Protein AF-A0A9E1EEU8-F1 (afdb_monomer_lite)

Radius of gyration: 11.56 Å; chains: 1; bounding box: 30×22×28 Å

Secondary structure (DSSP, 8-state):
-EEEEETTEEEEE-HHHHHHHHHHHS-HHHHHTT--HHHHHHHHHHTTSEEE----

Foldseek 3Di:
DKFFADPNDTDDDDPVVLVVVCVVVPDPVNVVVVDDSVNVVVVCVVVVRIDDDDDD

Structure (mmCIF, N/CA/C/O backbone):
data_AF-A0A9E1EEU8-F1
#
_entry.id   AF-A0A9E1EEU8-F1
#
loop_
_atom_site.group_PDB
_atom_site.id
_atom_site.type_symbol
_atom_site.label_atom_id
_atom_site.label_alt_id
_atom_site.label_comp_id
_atom_site.label_asym_id
_atom_site.label_entity_id
_atom_site.label_seq_id
_atom_site.pdbx_PDB_ins_code
_atom_site.Cartn_x
_atom_site.Cartn_y
_atom_site.Cartn_z
_atom_site.occupancy
_atom_site.B_iso_or_equiv
_atom_site.auth_seq_id
_atom_site.auth_comp_id
_atom_site.auth_asym_id
_atom_site.auth_atom_id
_atom_site.pdbx_PDB_model_num
ATOM 1 N N . MET A 1 1 ? 10.536 4.687 -8.868 1.00 70.06 1 MET A N 1
ATOM 2 C CA . MET A 1 1 ? 9.191 4.168 -9.254 1.00 70.06 1 MET A CA 1
ATOM 3 C C . MET A 1 1 ? 8.961 2.897 -8.426 1.00 70.06 1 MET A C 1
ATOM 5 O O . MET A 1 1 ? 9.940 2.413 -7.879 1.00 70.06 1 MET A O 1
ATOM 9 N N . PHE A 1 2 ? 7.743 2.380 -8.227 1.00 77.12 2 PHE A N 1
ATOM 10 C CA . PHE A 1 2 ? 7.562 1.130 -7.457 1.00 77.12 2 PHE A CA 1
ATOM 11 C C . PHE A 1 2 ? 7.136 -0.007 -8.378 1.00 77.12 2 PHE A C 1
ATOM 13 O O . PHE A 1 2 ? 6.168 0.157 -9.117 1.00 77.12 2 PHE A O 1
ATOM 20 N N . ALA A 1 3 ? 7.8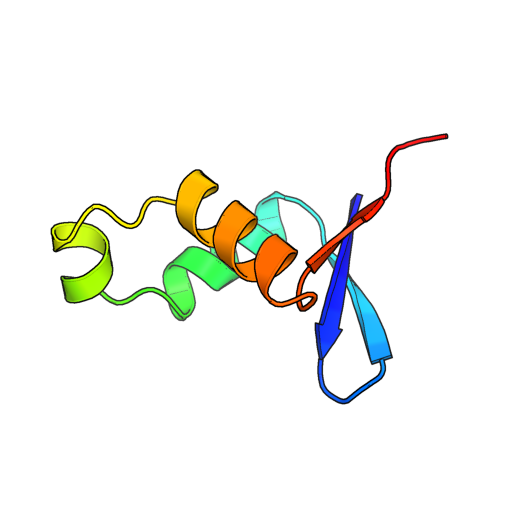22 -1.144 -8.335 1.00 74.94 3 ALA A N 1
ATOM 21 C CA . ALA A 1 3 ? 7.378 -2.372 -8.979 1.00 74.94 3 ALA A CA 1
ATOM 22 C C . ALA A 1 3 ? 6.515 -3.160 -7.984 1.00 74.94 3 ALA A C 1
ATOM 24 O O . ALA A 1 3 ? 6.994 -3.605 -6.948 1.00 74.94 3 ALA A O 1
ATOM 25 N N . TYR A 1 4 ? 5.229 -3.292 -8.282 1.00 75.94 4 TYR A N 1
ATOM 26 C CA . TYR A 1 4 ? 4.266 -4.058 -7.500 1.00 75.94 4 TYR A CA 1
ATOM 27 C C . TYR A 1 4 ? 4.016 -5.394 -8.189 1.00 75.94 4 TYR A C 1
ATOM 29 O O . TYR A 1 4 ? 3.654 -5.420 -9.368 1.00 75.94 4 TYR A O 1
ATOM 37 N N . TYR A 1 5 ? 4.214 -6.491 -7.473 1.00 68.25 5 TYR A N 1
ATOM 38 C CA . TYR A 1 5 ? 4.026 -7.837 -7.991 1.00 68.25 5 TYR A CA 1
ATOM 39 C C . TYR A 1 5 ? 2.615 -8.314 -7.665 1.00 68.25 5 TYR A C 1
ATOM 41 O O . TYR A 1 5 ? 2.251 -8.506 -6.510 1.00 68.25 5 TYR A O 1
ATOM 49 N N . GLU A 1 6 ? 1.817 -8.496 -8.711 1.00 69.69 6 GLU A N 1
ATOM 50 C CA . GLU A 1 6 ? 0.451 -9.008 -8.637 1.00 69.69 6 GLU A CA 1
ATOM 51 C C . GLU A 1 6 ? 0.336 -10.132 -9.668 1.00 69.69 6 GLU A C 1
ATOM 53 O O . GLU A 1 6 ? 0.769 -9.961 -10.812 1.00 69.69 6 GLU A O 1
ATOM 58 N N . ASP A 1 7 ? -0.178 -11.294 -9.263 1.00 70.94 7 ASP A N 1
ATOM 59 C CA . ASP A 1 7 ? -0.338 -12.469 -10.136 1.00 70.94 7 ASP A CA 1
ATOM 60 C C . ASP A 1 7 ? 0.955 -12.890 -10.868 1.00 70.94 7 ASP A C 1
ATOM 62 O O . ASP A 1 7 ? 0.948 -13.265 -12.043 1.00 70.94 7 ASP A O 1
ATOM 66 N N . GLY A 1 8 ? 2.101 -12.777 -10.189 1.00 71.31 8 GLY A N 1
ATOM 67 C CA . GLY A 1 8 ? 3.406 -13.171 -10.729 1.00 71.31 8 GLY A CA 1
ATOM 68 C C . GLY A 1 8 ? 3.983 -12.234 -11.798 1.00 71.31 8 GLY A C 1
ATOM 69 O O . GLY A 1 8 ? 4.996 -12.574 -12.408 1.00 71.31 8 GLY A O 1
ATOM 70 N N . LYS A 1 9 ? 3.383 -11.056 -12.039 1.00 75.19 9 LYS A N 1
ATOM 71 C CA . LYS A 1 9 ? 3.898 -10.059 -12.994 1.00 75.19 9 LYS A CA 1
ATOM 72 C C . LYS A 1 9 ? 4.232 -8.728 -12.308 1.00 75.19 9 LYS A C 1
ATOM 74 O O . LYS A 1 9 ? 3.383 -8.189 -11.594 1.00 75.19 9 LYS A O 1
ATOM 79 N N . PRO A 1 10 ? 5.414 -8.137 -12.569 1.00 77.44 10 PRO A N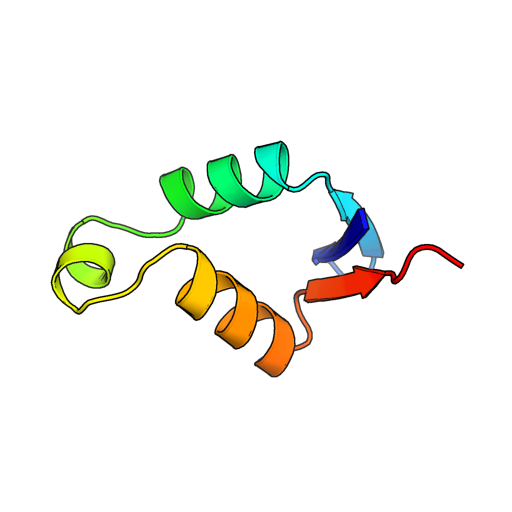 1
ATOM 80 C CA . PRO A 1 10 ? 5.735 -6.804 -12.076 1.00 77.44 10 PRO A CA 1
ATOM 81 C C . PRO A 1 10 ? 4.921 -5.741 -12.821 1.00 77.44 10 PRO A C 1
ATOM 83 O O . PRO A 1 10 ? 5.014 -5.594 -14.042 1.00 77.44 10 PRO A O 1
ATOM 86 N N . LYS A 1 11 ? 4.146 -4.948 -12.081 1.00 83.38 11 LYS A N 1
ATOM 87 C CA . LYS A 1 11 ? 3.480 -3.734 -12.566 1.00 83.38 11 LYS A CA 1
ATOM 88 C C . LYS A 1 11 ? 4.140 -2.513 -11.942 1.00 83.38 11 LYS A C 1
ATOM 90 O O . LYS A 1 11 ? 4.233 -2.401 -10.725 1.00 83.38 11 LYS A O 1
ATOM 95 N N . ARG A 1 12 ? 4.558 -1.547 -12.762 1.00 84.19 12 ARG A N 1
ATOM 96 C CA . ARG A 1 12 ? 5.125 -0.291 -12.252 1.00 84.19 12 ARG 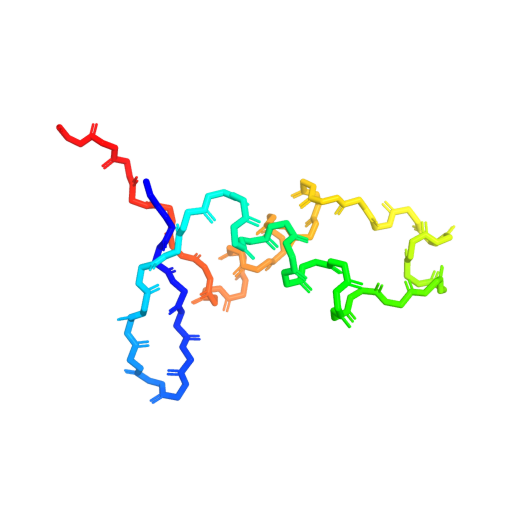A CA 1
ATOM 97 C C . ARG A 1 12 ? 4.031 0.688 -11.843 1.00 84.19 12 ARG A C 1
ATOM 99 O O . ARG A 1 12 ? 3.170 1.052 -12.647 1.00 84.19 12 ARG A O 1
ATOM 106 N N . TYR A 1 13 ? 4.100 1.175 -10.612 1.00 84.81 13 TYR A N 1
ATOM 107 C CA . TYR A 1 13 ? 3.192 2.159 -10.047 1.00 84.81 13 TYR A CA 1
ATOM 108 C C . TYR A 1 13 ? 3.934 3.399 -9.543 1.00 84.81 13 TYR A C 1
ATOM 110 O O . TYR A 1 13 ? 5.042 3.351 -9.007 1.00 84.81 13 TYR A O 1
ATOM 118 N N . SER A 1 14 ? 3.294 4.553 -9.736 1.00 85.75 14 SER A N 1
ATOM 119 C CA . SER A 1 14 ? 3.727 5.810 -9.132 1.00 85.75 14 SER A CA 1
ATOM 120 C C . SER A 1 14 ? 3.322 5.867 -7.659 1.00 85.75 14 SER A C 1
ATOM 122 O O . SER A 1 14 ? 2.362 5.213 -7.246 1.00 85.75 14 SER A O 1
ATOM 124 N N . MET A 1 15 ? 3.984 6.729 -6.882 1.00 85.75 15 MET A N 1
ATOM 125 C CA . MET A 1 15 ? 3.640 6.969 -5.473 1.00 85.75 15 MET A CA 1
ATOM 126 C C . MET A 1 15 ? 2.153 7.327 -5.295 1.00 85.75 15 MET A C 1
ATOM 128 O O . MET A 1 15 ? 1.474 6.796 -4.422 1.00 85.75 15 MET A O 1
ATOM 132 N N . ARG A 1 16 ? 1.598 8.160 -6.190 1.00 89.31 16 ARG A N 1
ATOM 133 C CA . ARG A 1 16 ? 0.170 8.528 -6.175 1.00 89.31 16 ARG A CA 1
ATOM 134 C C . ARG A 1 16 ? -0.751 7.318 -6.350 1.00 89.31 16 ARG A C 1
ATOM 136 O O . ARG A 1 16 ? -1.831 7.277 -5.763 1.00 89.31 16 ARG A O 1
ATOM 143 N N . LYS A 1 17 ? -0.361 6.347 -7.181 1.00 89.12 17 LYS A N 1
ATOM 144 C CA . LYS A 1 17 ? -1.138 5.119 -7.383 1.00 89.12 17 LYS A CA 1
ATOM 145 C C . LYS A 1 17 ? -1.016 4.186 -6.176 1.00 89.12 17 LYS A C 1
ATOM 147 O O . LYS A 1 17 ? -2.038 3.655 -5.756 1.00 89.12 17 LYS A O 1
ATOM 152 N N . MET A 1 18 ? 0.164 4.099 -5.558 1.00 88.50 18 MET A N 1
ATOM 153 C CA . MET A 1 18 ? 0.358 3.389 -4.287 1.00 88.50 18 MET A CA 1
ATOM 154 C C . MET A 1 18 ? -0.509 3.963 -3.166 1.00 88.50 18 MET A C 1
ATOM 156 O O . MET A 1 18 ? -1.200 3.215 -2.483 1.00 88.50 18 MET A O 1
ATOM 160 N N . PHE A 1 19 ? -0.577 5.289 -3.041 1.00 90.50 19 PHE A N 1
ATOM 161 C CA . PHE A 1 19 ? -1.441 5.934 -2.051 1.00 90.50 19 PHE A CA 1
ATOM 162 C C . PHE A 1 19 ? -2.925 5.596 -2.257 1.00 90.50 19 PHE A C 1
ATOM 164 O O . PHE A 1 19 ? -3.654 5.332 -1.305 1.00 90.50 19 PHE A O 1
ATOM 171 N N . ARG A 1 20 ? -3.384 5.520 -3.513 1.00 91.75 20 ARG A N 1
ATOM 172 C CA . ARG A 1 20 ? -4.753 5.070 -3.812 1.00 91.75 20 ARG A CA 1
ATOM 173 C C . ARG A 1 20 ? -4.995 3.614 -3.409 1.00 91.75 20 ARG A C 1
ATOM 175 O O . ARG A 1 20 ? -6.104 3.313 -2.979 1.00 91.75 20 ARG A O 1
ATOM 182 N N . PHE A 1 21 ? -4.008 2.728 -3.553 1.00 89.50 21 PHE A N 1
ATOM 183 C CA . PHE A 1 21 ? -4.126 1.347 -3.077 1.00 89.50 21 PHE A CA 1
ATOM 184 C C . PHE A 1 21 ? -4.231 1.291 -1.560 1.00 89.50 21 PHE A C 1
ATOM 186 O O . PHE A 1 21 ? -5.164 0.670 -1.063 1.00 89.50 21 PHE A O 1
ATOM 193 N N . PHE A 1 22 ? -3.384 2.030 -0.845 1.00 91.44 22 PHE A N 1
ATOM 194 C CA . PHE A 1 22 ? -3.484 2.174 0.605 1.00 91.44 22 PHE A CA 1
ATOM 195 C C . PHE A 1 22 ? -4.886 2.621 1.041 1.00 91.44 22 PHE A 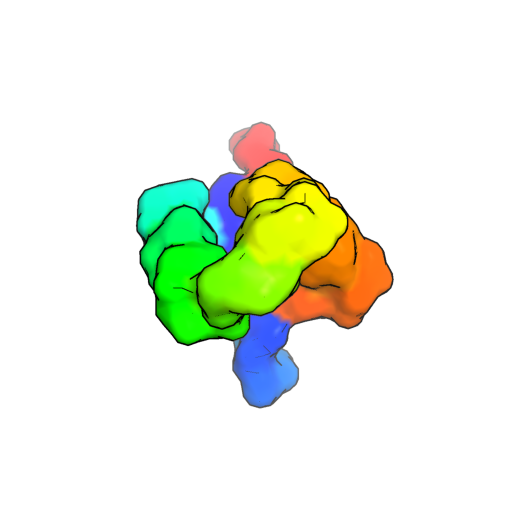C 1
ATOM 197 O O . PHE A 1 22 ? -5.509 1.982 1.883 1.00 91.44 22 PHE A O 1
ATOM 204 N N . CYS A 1 23 ? -5.445 3.664 0.417 1.00 91.25 23 CYS A N 1
ATOM 205 C CA . CYS A 1 23 ? -6.791 4.134 0.752 1.00 91.25 23 CYS A CA 1
ATOM 206 C C . CYS A 1 23 ? -7.892 3.089 0.513 1.00 91.25 23 CYS A C 1
ATOM 208 O O . CYS A 1 23 ? -8.915 3.155 1.190 1.00 91.25 23 CYS A O 1
ATOM 210 N N . LYS A 1 24 ? -7.705 2.176 -0.451 1.00 91.25 24 LYS A N 1
ATOM 211 C CA . LYS A 1 24 ? -8.677 1.131 -0.802 1.00 91.25 24 LYS A CA 1
ATOM 212 C C . LYS A 1 24 ? -8.523 -0.145 0.026 1.00 91.25 24 LYS A C 1
ATOM 214 O O . LYS A 1 24 ? -9.531 -0.753 0.355 1.00 91.25 24 LYS A O 1
ATOM 219 N N . GLN A 1 25 ? -7.291 -0.564 0.305 1.00 88.62 25 GLN A N 1
ATOM 220 C CA . GLN A 1 25 ? -6.992 -1.837 0.966 1.00 88.62 25 GLN A CA 1
ATOM 221 C C . GLN A 1 25 ? -6.948 -1.704 2.489 1.00 88.62 25 GLN A C 1
ATOM 223 O O . GLN A 1 25 ? -7.374 -2.613 3.194 1.00 88.62 25 GLN A O 1
ATOM 228 N N . VAL A 1 26 ? -6.468 -0.568 3.004 1.00 91.19 26 VAL A N 1
ATOM 229 C CA . VAL A 1 26 ? -6.344 -0.355 4.448 1.00 91.19 26 VAL A CA 1
ATOM 230 C C . VAL A 1 26 ? -7.646 0.226 4.989 1.00 91.19 26 VAL A C 1
ATOM 232 O O . VAL A 1 26 ? -7.984 1.400 4.777 1.00 91.19 26 VAL A O 1
ATOM 235 N N . GLY A 1 27 ? -8.379 -0.632 5.698 1.00 91.12 27 GLY A N 1
ATOM 236 C CA . GLY A 1 27 ? -9.625 -0.295 6.376 1.00 91.12 27 GLY A CA 1
ATOM 237 C C . GLY A 1 27 ? -9.437 0.672 7.549 1.00 91.12 27 GLY A C 1
ATOM 238 O O . GLY A 1 27 ? -8.324 0.988 7.971 1.00 91.12 27 GLY A O 1
ATOM 239 N N . LYS A 1 28 ? -10.557 1.154 8.100 1.00 88.38 28 LYS A N 1
ATOM 240 C CA . LYS A 1 28 ? -10.556 2.104 9.225 1.00 88.38 28 LYS A CA 1
ATOM 241 C C . LYS A 1 28 ? -9.927 1.508 10.491 1.00 88.38 28 LYS A C 1
ATOM 243 O O . LYS A 1 28 ? -9.217 2.211 11.194 1.00 88.38 28 LYS A O 1
ATOM 248 N N . GLU A 1 29 ? -10.144 0.222 10.752 1.00 89.12 29 GLU A N 1
ATOM 249 C CA . GLU A 1 29 ? -9.598 -0.459 11.933 1.00 89.12 29 GLU A CA 1
ATOM 250 C C . GLU A 1 29 ? -8.070 -0.549 11.907 1.00 89.12 29 GLU A C 1
ATOM 252 O O . GLU A 1 29 ? -7.430 -0.200 12.892 1.00 89.12 29 GLU A O 1
ATOM 257 N N . GLN A 1 30 ? -7.475 -0.906 10.766 1.00 87.62 30 GLN A N 1
ATOM 258 C CA . GLN A 1 30 ? -6.014 -0.943 10.610 1.00 87.62 30 GLN A CA 1
ATOM 259 C C . GLN A 1 30 ? -5.395 0.454 10.773 1.00 87.62 30 GLN A C 1
ATOM 261 O O . GLN A 1 30 ? -4.386 0.620 11.451 1.00 87.62 30 GLN A O 1
ATOM 266 N N . LYS A 1 31 ? -6.050 1.496 10.240 1.00 89.25 31 LYS A N 1
ATOM 267 C CA . LYS A 1 31 ? -5.622 2.891 10.460 1.00 89.25 31 LYS A CA 1
ATOM 268 C C . LYS A 1 31 ? -5.675 3.281 11.935 1.00 89.25 31 LYS A C 1
ATOM 270 O O . LYS A 1 31 ? -4.759 3.930 12.425 1.00 89.25 31 LYS A O 1
ATOM 275 N N . ASN A 1 32 ? -6.715 2.854 12.651 1.00 90.69 32 ASN A N 1
ATOM 276 C CA . ASN A 1 32 ? -6.841 3.098 14.089 1.00 90.69 32 ASN A CA 1
ATOM 277 C C . ASN A 1 32 ? -5.787 2.338 14.913 1.00 90.69 32 ASN A C 1
ATOM 279 O O . ASN A 1 32 ? -5.436 2.787 15.998 1.00 90.69 32 ASN A O 1
ATOM 283 N N . GLN A 1 33 ? -5.263 1.223 14.396 1.00 89.75 33 GLN A N 1
ATOM 284 C CA . GLN A 1 33 ? -4.138 0.479 14.977 1.00 89.75 33 GLN A CA 1
ATOM 285 C C . GLN A 1 33 ? -2.768 1.089 14.629 1.00 89.75 33 GLN A C 1
ATOM 287 O O . GLN A 1 33 ? -1.736 0.528 14.986 1.00 89.75 33 GLN A O 1
ATOM 292 N N . GLY A 1 34 ? -2.743 2.242 13.953 1.00 88.69 34 GLY A N 1
ATOM 293 C CA . GLY A 1 34 ? -1.518 2.968 13.627 1.00 88.69 34 GLY A CA 1
ATOM 294 C C . GLY A 1 34 ? -0.918 2.625 12.265 1.00 88.69 34 GLY A C 1
ATOM 295 O O . GLY A 1 34 ? 0.183 3.081 11.973 1.00 88.69 34 GLY A 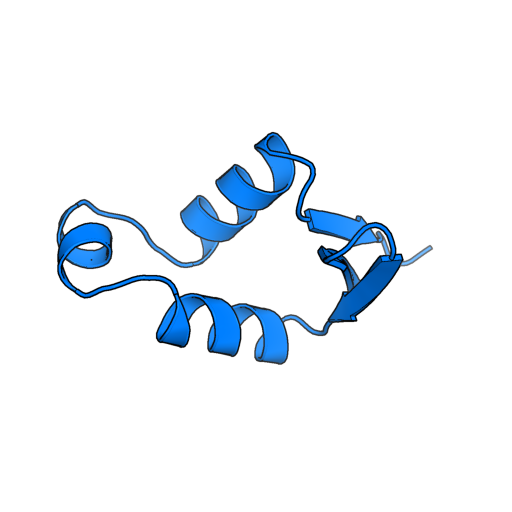O 1
ATOM 296 N N . THR A 1 35 ? -1.612 1.863 11.409 1.00 91.75 35 THR A N 1
ATOM 297 C CA . THR A 1 35 ? -1.151 1.647 10.031 1.00 91.75 35 THR A CA 1
ATOM 298 C C . THR A 1 35 ? -1.313 2.927 9.213 1.00 91.75 35 THR A C 1
ATOM 300 O O . THR A 1 35 ? -2.407 3.281 8.761 1.00 91.75 35 THR A O 1
ATOM 303 N N . ASP A 1 36 ? -0.197 3.611 8.999 1.00 93.06 36 ASP A N 1
ATOM 304 C CA . ASP A 1 36 ? -0.073 4.722 8.067 1.00 93.06 36 ASP A CA 1
ATOM 305 C C . ASP A 1 36 ? 0.453 4.257 6.697 1.00 93.06 36 ASP A C 1
ATOM 307 O O . ASP A 1 36 ? 0.732 3.081 6.456 1.00 93.06 36 ASP A O 1
ATOM 311 N N . PHE A 1 37 ? 0.556 5.190 5.751 1.00 90.19 37 PHE A N 1
ATOM 312 C CA . PHE A 1 37 ? 0.990 4.866 4.394 1.00 90.19 37 PHE A CA 1
ATOM 313 C C . PHE A 1 37 ? 2.432 4.339 4.334 1.00 90.19 37 PHE A C 1
ATOM 315 O O . PHE A 1 37 ? 2.728 3.454 3.532 1.00 90.19 37 PHE A O 1
ATOM 322 N N . THR A 1 38 ? 3.321 4.871 5.173 1.00 90.00 38 THR A N 1
ATOM 323 C CA . THR A 1 38 ? 4.745 4.517 5.174 1.00 90.00 38 THR A CA 1
ATOM 324 C C . THR A 1 38 ? 4.954 3.123 5.748 1.00 90.00 38 THR A C 1
ATOM 326 O O . THR A 1 38 ? 5.604 2.294 5.118 1.00 90.00 38 THR A O 1
ATOM 329 N N . SER A 1 39 ? 4.362 2.842 6.909 1.00 92.69 39 SER A N 1
ATOM 330 C CA . SER A 1 39 ? 4.374 1.516 7.530 1.00 92.69 39 SER A CA 1
ATOM 331 C C . SER A 1 39 ? 3.746 0.468 6.614 1.00 92.69 39 SER A C 1
ATOM 333 O O . SER A 1 39 ? 4.326 -0.596 6.429 1.00 92.69 39 SER A O 1
ATOM 335 N N . TRP A 1 40 ? 2.639 0.794 5.940 1.00 92.25 40 TRP A N 1
ATOM 336 C CA . TRP A 1 40 ? 2.032 -0.092 4.947 1.00 92.25 40 TRP A CA 1
ATOM 337 C C . TRP A 1 40 ? 2.966 -0.399 3.765 1.00 92.25 40 TRP A C 1
ATOM 339 O O . TRP A 1 40 ? 3.075 -1.556 3.367 1.00 92.25 40 TRP A O 1
ATOM 349 N N . ILE A 1 41 ? 3.678 0.597 3.222 1.00 89.94 41 ILE A N 1
ATOM 350 C CA . ILE A 1 41 ? 4.682 0.369 2.166 1.00 89.94 41 ILE A CA 1
ATOM 351 C C . ILE A 1 41 ? 5.801 -0.551 2.658 1.00 89.94 41 ILE A C 1
ATOM 353 O O . ILE A 1 41 ? 6.138 -1.503 1.960 1.00 89.94 41 ILE A O 1
ATOM 357 N N . LEU A 1 42 ? 6.348 -0.291 3.849 1.00 89.06 42 LEU A N 1
ATOM 358 C CA . LEU A 1 42 ? 7.439 -1.088 4.416 1.00 89.06 42 LEU A CA 1
ATOM 359 C C . LEU A 1 42 ? 7.026 -2.548 4.625 1.00 89.06 42 LEU A C 1
ATOM 361 O O . LEU A 1 42 ? 7.809 -3.453 4.352 1.00 89.06 42 LEU A O 1
ATOM 365 N N . GLU A 1 43 ? 5.796 -2.794 5.073 1.00 90.00 43 GLU A N 1
ATOM 366 C CA . GLU A 1 43 ? 5.264 -4.154 5.195 1.00 90.00 43 GLU A CA 1
ATOM 367 C C . GLU A 1 43 ? 5.114 -4.831 3.824 1.00 90.00 43 GLU A C 1
ATOM 369 O O . GLU A 1 43 ? 5.518 -5.981 3.662 1.00 90.00 43 GLU A O 1
ATOM 374 N N . MET A 1 44 ? 4.634 -4.117 2.800 1.00 88.25 44 MET A N 1
ATOM 375 C CA . MET A 1 44 ? 4.559 -4.652 1.432 1.00 88.25 44 MET A CA 1
ATOM 376 C C . MET A 1 44 ? 5.946 -4.961 0.843 1.00 88.25 44 MET A C 1
ATOM 378 O O . MET A 1 44 ? 6.090 -5.933 0.100 1.00 88.25 44 MET A O 1
ATOM 382 N N . GLU A 1 45 ? 6.967 -4.166 1.179 1.00 87.44 45 GLU A N 1
ATOM 383 C CA . GLU A 1 45 ? 8.365 -4.434 0.813 1.00 87.44 45 GLU A CA 1
ATOM 384 C C . GLU A 1 45 ? 8.907 -5.677 1.532 1.00 87.44 45 GLU A C 1
ATOM 386 O O . GLU A 1 45 ? 9.484 -6.552 0.887 1.00 87.44 45 GLU A O 1
ATOM 391 N N . LYS A 1 46 ? 8.659 -5.820 2.843 1.00 89.25 46 LYS A N 1
ATOM 392 C CA . LYS A 1 46 ? 9.045 -7.018 3.615 1.00 89.25 46 LYS A CA 1
ATOM 393 C C . LYS A 1 46 ? 8.396 -8.293 3.080 1.00 89.25 46 LYS A C 1
ATOM 395 O O . LYS A 1 46 ? 9.038 -9.338 3.052 1.00 89.25 46 LYS A O 1
ATOM 400 N N . MET A 1 47 ? 7.143 -8.205 2.638 1.00 88.38 47 MET A N 1
ATOM 401 C CA . MET A 1 47 ? 6.414 -9.316 2.018 1.00 88.38 47 MET A CA 1
ATOM 402 C C . MET A 1 47 ? 6.845 -9.590 0.569 1.00 88.38 47 MET A C 1
ATOM 404 O O . MET A 1 47 ? 6.289 -10.480 -0.068 1.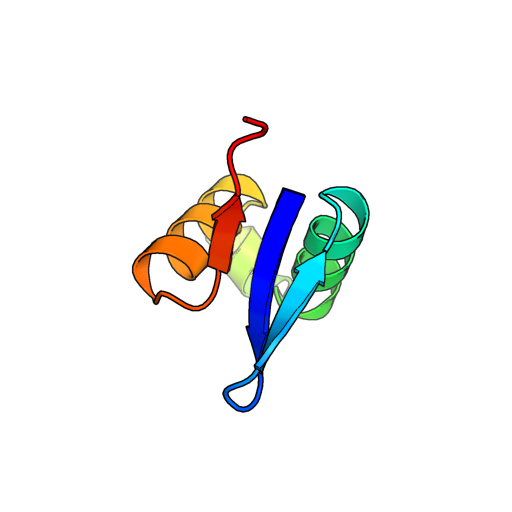00 88.38 47 MET A O 1
ATOM 408 N N . GLN A 1 48 ? 7.806 -8.827 0.030 1.00 83.25 48 GLN A N 1
ATOM 409 C CA . GLN A 1 48 ? 8.264 -8.898 -1.362 1.00 83.25 48 GLN A CA 1
ATOM 410 C C . GLN A 1 48 ? 7.154 -8.652 -2.401 1.00 83.25 48 GLN A C 1
ATOM 412 O O . GLN A 1 48 ? 7.289 -9.006 -3.571 1.00 83.25 48 GLN A O 1
ATOM 417 N N . ILE A 1 49 ? 6.062 -8.003 -1.990 1.00 85.00 49 ILE A N 1
ATOM 418 C CA . ILE A 1 49 ? 4.961 -7.585 -2.870 1.00 85.00 49 ILE A CA 1
ATOM 419 C C . ILE A 1 49 ? 5.349 -6.295 -3.604 1.00 85.00 49 ILE A C 1
ATOM 421 O O . ILE A 1 49 ? 4.965 -6.076 -4.755 1.00 85.00 49 ILE A O 1
ATOM 425 N N . LEU A 1 50 ? 6.131 -5.435 -2.948 1.00 84.56 50 LEU A N 1
ATOM 426 C CA . LEU A 1 50 ? 6.639 -4.183 -3.493 1.00 84.56 50 LEU A CA 1
ATOM 427 C C . LEU A 1 50 ? 8.167 -4.226 -3.587 1.00 84.56 50 LEU A C 1
ATOM 429 O O . LEU A 1 50 ? 8.844 -4.516 -2.607 1.00 84.56 50 LEU A O 1
ATOM 433 N N . ILE A 1 51 ? 8.715 -3.867 -4.744 1.00 82.38 51 ILE A N 1
ATOM 434 C CA . ILE A 1 51 ? 10.144 -3.614 -4.929 1.00 82.38 51 ILE A CA 1
ATOM 435 C C . ILE A 1 51 ? 10.314 -2.151 -5.325 1.00 82.38 51 ILE A C 1
ATOM 437 O O . ILE A 1 51 ? 9.719 -1.669 -6.297 1.00 82.38 51 ILE A O 1
ATOM 441 N N . ARG A 1 52 ? 11.124 -1.420 -4.563 1.00 75.50 52 ARG A N 1
ATOM 442 C CA . ARG A 1 52 ? 11.469 -0.038 -4.882 1.00 75.50 52 ARG A CA 1
ATOM 443 C C . ARG A 1 52 ? 12.494 -0.036 -6.012 1.00 75.50 52 ARG A C 1
ATOM 445 O O . ARG A 1 52 ? 13.614 -0.493 -5.836 1.00 75.50 52 ARG A O 1
ATOM 452 N N . GLU A 1 53 ? 12.106 0.473 -7.178 1.00 72.31 53 GLU A N 1
ATOM 453 C CA . GLU A 1 53 ? 13.068 0.757 -8.242 1.00 72.31 53 GLU A CA 1
ATOM 454 C C . GLU A 1 53 ? 13.702 2.115 -7.915 1.00 72.31 53 GLU A C 1
ATOM 456 O O . GLU A 1 53 ? 13.043 3.165 -8.031 1.00 72.31 53 GLU A O 1
ATOM 461 N N . GLU A 1 54 ? 14.954 2.089 -7.449 1.00 59.84 54 GLU A N 1
ATOM 462 C CA . GLU A 1 54 ? 15.790 3.286 -7.380 1.00 59.84 54 GLU A CA 1
ATOM 463 C C . GLU A 1 54 ? 15.951 3.849 -8.796 1.00 59.84 54 GLU A C 1
ATOM 465 O O . GLU A 1 54 ? 16.079 3.106 -9.770 1.00 59.84 54 GLU A O 1
ATOM 470 N N . ALA A 1 55 ? 15.841 5.171 -8.924 1.00 55.62 55 ALA A N 1
ATOM 471 C CA . ALA A 1 55 ? 16.151 5.830 -10.183 1.00 55.62 55 ALA A CA 1
ATOM 472 C C . ALA A 1 55 ? 17.668 5.730 -10.373 1.00 55.62 55 ALA A C 1
ATOM 474 O O . ALA A 1 55 ? 18.405 6.411 -9.662 1.00 55.62 55 ALA A O 1
ATOM 475 N N . GLY A 1 56 ? 18.100 4.822 -11.249 1.00 44.88 56 GLY A N 1
ATOM 476 C CA . GLY A 1 56 ? 19.457 4.825 -11.795 1.00 44.88 56 GLY A CA 1
ATOM 477 C C . GLY A 1 56 ? 19.704 6.041 -12.674 1.00 44.88 56 GLY A C 1
ATOM 478 O O . GLY A 1 56 ? 18.712 6.587 -13.217 1.00 44.88 56 GLY A O 1
#

Sequence (56 aa):
MFAYYEDGKPKRYSMRKMFRFFCKQVGKEQKNQGTDFTSWILEMEKMQILIREEAG

pLDDT: mean 83.53, std 10.03, range [44.88, 93.06]